Protein AF-A0A523RMP1-F1 (afdb_monomer_lite)

Radius of gyration: 15.88 Å; chains: 1; bounding box: 42×32×40 Å

Structure (mmCIF, N/CA/C/O backbone):
data_AF-A0A523RMP1-F1
#
_entry.id   AF-A0A523RMP1-F1
#
loop_
_atom_site.group_PDB
_atom_site.id
_atom_site.type_symbol
_atom_site.label_atom_id
_atom_site.label_alt_id
_atom_site.label_comp_id
_atom_site.label_asym_id
_atom_site.label_entity_id
_atom_site.label_seq_id
_atom_site.pdbx_PDB_ins_code
_atom_site.Cartn_x
_atom_site.Cartn_y
_atom_site.Cartn_z
_atom_site.occupancy
_atom_site.B_iso_or_equiv
_atom_site.auth_seq_id
_atom_site.auth_comp_id
_atom_site.auth_asym_id
_atom_site.auth_atom_id
_atom_site.pdbx_PDB_model_num
ATOM 1 N N . MET A 1 1 ? -7.867 10.474 15.876 1.00 48.47 1 MET A N 1
ATOM 2 C CA . MET A 1 1 ? -7.508 9.223 16.577 1.00 48.47 1 MET A CA 1
ATOM 3 C C . MET A 1 1 ? -6.041 9.268 16.993 1.00 48.47 1 MET A C 1
ATOM 5 O O 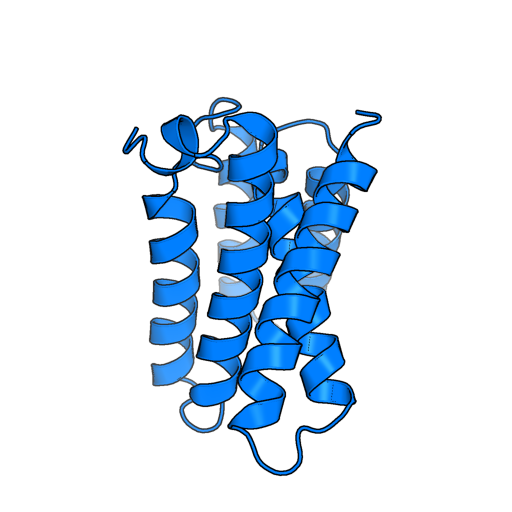. MET A 1 1 ? -5.193 9.376 16.113 1.00 48.47 1 MET A O 1
ATOM 9 N N . PRO A 1 2 ? -5.718 9.238 18.297 1.00 51.91 2 PRO A N 1
ATOM 10 C CA . PRO A 1 2 ? -4.332 9.198 18.783 1.00 51.91 2 PRO A CA 1
ATOM 11 C C . PRO A 1 2 ? -3.576 7.894 18.432 1.00 51.91 2 PRO A C 1
ATOM 13 O O . PRO A 1 2 ? -2.354 7.864 18.542 1.00 51.91 2 PRO A O 1
ATOM 16 N N . LEU A 1 3 ? -4.272 6.861 17.931 1.00 73.19 3 LEU A N 1
ATOM 17 C CA . LEU A 1 3 ? -3.746 5.510 17.674 1.00 73.19 3 LEU A CA 1
ATOM 18 C C . LEU A 1 3 ? -3.008 5.303 16.337 1.00 73.19 3 LEU A C 1
ATOM 20 O O . LEU A 1 3 ? -2.255 4.342 16.229 1.00 73.19 3 LEU A O 1
ATOM 24 N N . TYR A 1 4 ? -3.114 6.204 15.346 1.00 86.94 4 TYR A N 1
ATOM 25 C CA . TYR A 1 4 ? -2.436 6.011 14.042 1.00 86.94 4 TYR A CA 1
ATOM 26 C C . TYR A 1 4 ? -0.910 5.855 14.173 1.00 86.94 4 TYR A C 1
ATOM 28 O O . TYR A 1 4 ? -0.283 5.176 13.368 1.00 86.94 4 TYR A O 1
ATOM 36 N N . LYS A 1 5 ? -0.305 6.464 15.206 1.00 93.31 5 LYS A N 1
ATOM 37 C CA . LYS A 1 5 ? 1.123 6.296 15.516 1.00 93.31 5 LYS A CA 1
ATOM 38 C C . LYS A 1 5 ? 1.448 4.860 15.934 1.00 93.31 5 LYS A C 1
ATOM 40 O O . LYS A 1 5 ? 2.505 4.360 15.576 1.00 93.31 5 LYS A O 1
ATOM 45 N N . GLY A 1 6 ? 0.538 4.212 16.664 1.00 93.19 6 GLY A N 1
ATOM 46 C CA . GLY A 1 6 ? 0.647 2.802 17.029 1.00 93.19 6 GLY A CA 1
ATOM 47 C C . GLY A 1 6 ? 0.598 1.909 15.793 1.00 93.19 6 GLY A C 1
ATOM 48 O O . GLY A 1 6 ? 1.492 1.093 15.612 1.00 93.19 6 GLY A O 1
ATOM 49 N N . HIS A 1 7 ? -0.365 2.125 14.894 1.00 94.75 7 HIS A N 1
ATOM 50 C CA . HIS A 1 7 ? -0.443 1.363 13.641 1.00 94.75 7 HIS A CA 1
ATOM 51 C C . HIS A 1 7 ? 0.758 1.613 12.718 1.00 94.75 7 HIS A C 1
ATOM 53 O O . HIS A 1 7 ? 1.260 0.683 12.092 1.00 94.75 7 HIS A O 1
ATOM 59 N N . LEU A 1 8 ? 1.285 2.841 12.667 1.00 96.44 8 LEU A N 1
ATOM 60 C CA . LEU A 1 8 ? 2.542 3.126 11.966 1.00 96.44 8 LEU A CA 1
ATOM 61 C C . LEU A 1 8 ? 3.723 2.377 12.586 1.00 96.44 8 LEU A C 1
ATOM 63 O O . LEU A 1 8 ? 4.530 1.823 11.849 1.00 96.44 8 LEU A O 1
ATOM 67 N N . LEU A 1 9 ? 3.814 2.319 13.917 1.00 96.88 9 LEU A N 1
ATOM 68 C CA . LEU A 1 9 ? 4.848 1.542 14.598 1.00 96.88 9 LEU A CA 1
ATOM 69 C C . LEU A 1 9 ? 4.705 0.041 14.301 1.00 96.88 9 LEU A C 1
ATOM 71 O O . LEU A 1 9 ? 5.702 -0.608 14.002 1.00 96.88 9 LEU A O 1
ATOM 75 N N . GLY A 1 10 ? 3.484 -0.500 14.318 1.00 96.00 10 GLY A N 1
ATOM 76 C CA . GLY A 1 10 ? 3.207 -1.890 13.938 1.00 96.00 10 GLY A CA 1
ATOM 77 C C . GLY A 1 10 ? 3.600 -2.195 12.489 1.00 96.00 10 GLY A C 1
ATOM 78 O O . GLY A 1 10 ? 4.287 -3.186 12.228 1.00 96.00 10 GLY A O 1
ATOM 79 N N . GLY A 1 11 ? 3.257 -1.302 11.558 1.00 97.12 11 GLY A N 1
ATOM 80 C CA . GLY A 1 11 ? 3.666 -1.385 10.154 1.00 97.12 11 GLY A CA 1
ATOM 81 C C . GLY A 1 11 ? 5.182 -1.313 9.979 1.00 97.12 11 GLY A C 1
ATOM 82 O O . GLY A 1 11 ? 5.760 -2.110 9.248 1.00 97.12 11 GLY A O 1
ATOM 83 N N . PHE A 1 12 ? 5.846 -0.416 10.709 1.00 98.06 12 PHE A N 1
ATOM 84 C CA . PHE A 1 12 ? 7.300 -0.288 10.694 1.00 98.06 12 PHE A CA 1
ATOM 85 C C . PHE A 1 12 ? 7.986 -1.560 11.205 1.00 98.06 12 PHE A C 1
ATOM 87 O O . PHE A 1 12 ? 8.847 -2.107 10.524 1.00 98.06 12 PHE A O 1
ATOM 94 N N . VAL A 1 13 ? 7.586 -2.063 12.377 1.00 98.12 13 VAL A N 1
ATOM 95 C CA . VAL A 1 13 ? 8.177 -3.268 12.981 1.00 98.12 13 VAL A CA 1
ATOM 96 C C . VAL A 1 13 ? 7.960 -4.488 12.088 1.00 98.12 13 VAL A C 1
ATOM 98 O O . VAL A 1 13 ? 8.899 -5.248 11.850 1.00 98.12 13 VAL A O 1
ATOM 101 N N . SER A 1 14 ? 6.749 -4.671 11.563 1.00 97.44 14 SER A N 1
ATOM 102 C CA . SER A 1 14 ? 6.426 -5.801 10.687 1.00 97.44 14 SER A CA 1
ATOM 103 C C . SER A 1 14 ? 7.140 -5.716 9.330 1.00 97.44 14 SER A C 1
ATOM 105 O O . SER A 1 14 ? 7.716 -6.709 8.886 1.00 97.44 14 SER A O 1
ATOM 107 N N . GLY A 1 15 ? 7.211 -4.526 8.724 1.00 97.38 15 GLY A N 1
ATOM 108 C CA . GLY A 1 15 ? 7.969 -4.271 7.498 1.00 97.38 15 GLY A CA 1
ATOM 109 C C . GLY A 1 15 ? 9.471 -4.501 7.670 1.00 97.38 15 GLY A C 1
ATOM 110 O O . GLY A 1 15 ? 10.069 -5.231 6.885 1.00 97.38 15 GLY A O 1
ATOM 111 N N . VAL A 1 16 ? 10.089 -3.962 8.726 1.00 97.25 16 VAL A N 1
ATOM 112 C CA . VAL A 1 16 ? 11.515 -4.193 9.031 1.00 97.25 16 VAL A CA 1
ATOM 113 C C . VAL A 1 16 ? 11.794 -5.672 9.299 1.00 97.25 16 VAL A C 1
ATOM 115 O O . VAL A 1 16 ? 12.815 -6.188 8.854 1.00 97.25 16 VAL A O 1
ATOM 118 N N . SER A 1 17 ? 10.883 -6.375 9.976 1.00 96.75 17 SER A N 1
ATOM 119 C CA . SER A 1 17 ? 11.016 -7.817 10.213 1.00 96.75 17 SER A CA 1
ATOM 120 C C . SER A 1 17 ? 11.013 -8.603 8.898 1.00 96.75 17 SER A C 1
ATOM 122 O O . SER A 1 17 ? 11.890 -9.440 8.688 1.00 96.75 17 SER A O 1
ATOM 124 N N . LEU A 1 18 ? 10.085 -8.303 7.980 1.00 96.31 18 LEU A N 1
ATOM 125 C CA . LEU A 1 18 ? 10.057 -8.925 6.653 1.00 96.31 18 LEU A CA 1
ATOM 126 C C . LEU A 1 18 ? 11.308 -8.575 5.834 1.00 96.31 18 LEU A C 1
ATOM 128 O O . LEU A 1 18 ? 11.915 -9.457 5.230 1.00 96.31 18 LEU A O 1
ATOM 132 N N . LEU A 1 19 ? 11.733 -7.311 5.859 1.00 95.12 19 LEU A N 1
ATOM 133 C CA . LEU A 1 19 ? 12.949 -6.851 5.190 1.00 95.12 19 LEU A CA 1
ATOM 134 C C . LEU A 1 19 ? 14.191 -7.582 5.709 1.00 95.12 19 LEU A C 1
ATOM 136 O O . LEU A 1 19 ? 15.029 -8.012 4.920 1.00 95.12 19 LEU A O 1
ATOM 140 N N . PHE A 1 20 ? 14.298 -7.766 7.026 1.00 93.62 20 PHE A N 1
ATOM 141 C CA . PHE A 1 20 ? 15.392 -8.507 7.644 1.00 93.62 20 PHE A CA 1
ATOM 142 C C . PHE A 1 20 ? 15.406 -9.967 7.182 1.00 93.62 20 PHE A C 1
ATOM 144 O O . PHE A 1 20 ? 16.469 -10.471 6.819 1.00 93.62 20 PHE A O 1
ATOM 151 N N . LEU A 1 21 ? 14.247 -10.631 7.124 1.00 92.75 21 LEU A N 1
ATOM 152 C CA . LEU A 1 21 ? 14.141 -11.999 6.609 1.00 92.75 21 LEU A CA 1
ATOM 153 C C . LEU A 1 21 ? 14.576 -12.083 5.141 1.00 92.75 21 LEU A C 1
ATOM 155 O O . LEU A 1 21 ? 15.388 -12.938 4.792 1.00 92.75 21 LEU A O 1
ATOM 159 N N . LEU A 1 22 ? 14.112 -11.156 4.299 1.00 91.19 22 LEU A N 1
ATOM 160 C CA . LEU A 1 22 ? 14.484 -11.110 2.884 1.00 91.19 22 LEU A CA 1
ATOM 161 C C . LEU A 1 22 ? 15.962 -10.770 2.677 1.00 91.19 22 LEU A C 1
ATOM 163 O O . LEU A 1 22 ? 16.575 -11.304 1.757 1.00 91.19 22 LEU A O 1
ATOM 167 N N . SER A 1 23 ? 16.570 -9.962 3.549 1.00 87.31 23 SER A N 1
ATOM 168 C CA . SER A 1 23 ? 18.003 -9.629 3.48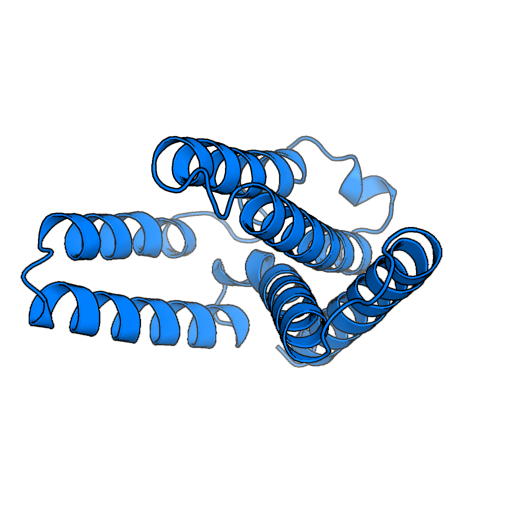0 1.00 87.31 23 SER A CA 1
ATOM 169 C C . SER A 1 23 ? 18.913 -10.853 3.636 1.00 87.31 23 SER A C 1
ATOM 171 O O . SER A 1 23 ? 20.057 -10.837 3.190 1.00 87.31 23 SER A O 1
ATOM 173 N N . LYS A 1 24 ? 18.407 -11.938 4.243 1.00 85.94 24 LYS A N 1
ATOM 174 C CA . LYS A 1 24 ? 19.120 -13.219 4.356 1.00 85.94 24 LYS A CA 1
ATOM 175 C C . LYS A 1 24 ? 19.077 -14.044 3.072 1.00 85.94 24 LYS A C 1
ATOM 177 O O . LYS A 1 24 ? 19.901 -14.937 2.914 1.00 85.94 24 LYS A O 1
ATOM 182 N N . THR A 1 25 ? 18.132 -13.762 2.180 1.00 82.25 25 THR A N 1
ATOM 183 C CA . THR A 1 25 ? 17.876 -14.553 0.967 1.00 82.25 25 THR A CA 1
ATOM 184 C C . THR A 1 25 ? 18.149 -13.788 -0.328 1.00 82.25 25 THR A C 1
ATOM 186 O O . THR A 1 25 ? 18.480 -14.399 -1.338 1.00 82.25 25 THR A O 1
ATOM 189 N N . VAL A 1 26 ? 18.017 -12.459 -0.318 1.00 78.25 26 VAL A N 1
ATOM 190 C CA . VAL A 1 26 ? 18.194 -11.590 -1.486 1.00 78.25 26 VAL A CA 1
ATOM 191 C C . VAL A 1 26 ? 19.590 -10.985 -1.444 1.00 78.25 26 VAL A C 1
ATOM 193 O O . VAL A 1 26 ? 19.907 -10.169 -0.579 1.00 78.25 26 VAL A O 1
ATOM 196 N N . TYR A 1 27 ? 20.431 -11.382 -2.395 1.00 69.38 27 TYR A N 1
ATOM 197 C CA . TYR A 1 27 ? 21.773 -10.835 -2.532 1.00 69.38 27 TYR A CA 1
ATOM 198 C C . TYR A 1 27 ? 21.708 -9.389 -3.054 1.00 69.38 27 TYR A C 1
ATOM 200 O O . TYR A 1 27 ? 21.119 -9.139 -4.101 1.00 69.38 27 TYR A O 1
ATOM 208 N N . SER A 1 28 ? 22.343 -8.453 -2.340 1.00 80.75 28 SER A N 1
ATOM 209 C CA . SER A 1 28 ? 22.499 -7.040 -2.728 1.00 80.75 28 SER A CA 1
ATOM 210 C C . SER A 1 28 ? 21.184 -6.263 -2.937 1.00 80.75 28 SER A C 1
ATOM 212 O O . SER A 1 28 ? 20.884 -5.796 -4.035 1.00 80.75 28 SER A O 1
ATOM 214 N N . LEU A 1 29 ? 20.387 -6.103 -1.872 1.00 84.50 29 LEU A N 1
ATOM 215 C CA . LEU A 1 29 ? 19.159 -5.298 -1.903 1.00 84.50 29 LEU A CA 1
ATOM 216 C C . LEU A 1 29 ? 19.485 -3.788 -1.917 1.00 84.50 29 LEU A C 1
ATOM 218 O O . LEU A 1 29 ? 20.051 -3.288 -0.939 1.00 84.50 29 LEU A O 1
ATOM 222 N N . PRO A 1 30 ? 19.109 -3.030 -2.967 1.00 91.25 30 PRO A N 1
ATOM 223 C CA . PRO A 1 30 ? 19.341 -1.591 -3.006 1.00 91.25 30 PRO A CA 1
ATOM 224 C C . PRO A 1 30 ? 18.570 -0.859 -1.902 1.00 91.25 30 PRO A C 1
ATOM 226 O O . PRO A 1 30 ? 17.404 -1.157 -1.639 1.00 91.25 30 PRO A O 1
ATOM 229 N N . ALA A 1 31 ? 19.185 0.165 -1.303 1.00 91.94 31 ALA A N 1
ATOM 230 C CA . ALA A 1 31 ? 18.557 0.953 -0.238 1.00 91.94 31 ALA A CA 1
ATOM 231 C C . ALA A 1 31 ? 17.247 1.629 -0.685 1.00 91.94 31 ALA A C 1
ATOM 233 O O . ALA A 1 31 ? 16.308 1.734 0.100 1.00 91.94 31 ALA A O 1
ATOM 234 N N . ILE A 1 32 ? 17.167 2.046 -1.954 1.00 94.25 32 ILE A N 1
ATOM 235 C CA . ILE A 1 32 ? 15.957 2.642 -2.535 1.00 94.25 32 ILE A CA 1
ATOM 236 C C . ILE A 1 32 ? 14.786 1.646 -2.546 1.00 94.25 32 ILE A C 1
ATOM 238 O O . ILE A 1 32 ? 13.686 2.001 -2.140 1.00 94.25 32 ILE A O 1
ATOM 242 N N . THR A 1 33 ? 15.040 0.386 -2.910 1.00 93.25 33 THR A N 1
ATOM 243 C CA . THR A 1 33 ? 14.033 -0.686 -2.930 1.00 93.25 33 THR A CA 1
ATOM 244 C C . THR A 1 33 ? 13.599 -1.059 -1.517 1.00 93.25 33 THR A C 1
ATOM 246 O O . THR A 1 33 ? 12.417 -1.231 -1.248 1.00 93.25 33 THR A O 1
ATOM 249 N N . ALA A 1 34 ? 14.543 -1.119 -0.575 1.00 94.38 34 ALA A N 1
ATOM 250 C CA . ALA A 1 34 ? 14.218 -1.344 0.830 1.00 94.38 34 ALA A CA 1
ATOM 251 C C . ALA A 1 34 ? 13.320 -0.231 1.406 1.00 94.38 34 ALA A C 1
ATOM 253 O O . ALA A 1 34 ? 12.395 -0.514 2.170 1.00 94.38 34 ALA A O 1
ATOM 254 N N . LEU A 1 35 ? 13.579 1.027 1.031 1.00 96.19 35 LEU A N 1
ATOM 255 C CA . LEU A 1 35 ? 12.764 2.170 1.437 1.00 96.19 35 LEU A CA 1
ATOM 256 C C . LEU A 1 35 ? 11.361 2.112 0.821 1.00 96.19 35 LEU A C 1
ATOM 258 O O . LEU A 1 35 ? 10.388 2.311 1.540 1.00 96.19 35 LEU A O 1
ATOM 262 N N . GLU A 1 36 ? 11.255 1.821 -0.476 1.00 96.56 36 GLU A N 1
ATOM 263 C CA . GLU A 1 36 ? 9.982 1.623 -1.180 1.00 96.56 36 GLU A CA 1
ATOM 264 C C . GLU A 1 36 ? 9.113 0.569 -0.482 1.00 96.56 36 GLU A C 1
ATOM 266 O O . GLU A 1 36 ? 7.991 0.860 -0.069 1.00 96.56 36 GLU A O 1
ATOM 271 N N . TRP A 1 37 ? 9.669 -0.615 -0.226 1.00 97.31 37 TRP A N 1
ATOM 272 C CA . TRP A 1 37 ? 8.972 -1.694 0.475 1.00 97.31 37 TRP A CA 1
ATOM 273 C C . TRP A 1 37 ? 8.527 -1.300 1.883 1.00 97.31 37 TRP A C 1
ATOM 275 O O . TRP A 1 37 ? 7.406 -1.597 2.303 1.00 97.31 37 TRP A O 1
ATOM 285 N N . LEU A 1 38 ? 9.370 -0.575 2.620 1.00 97.75 38 LEU A N 1
ATOM 286 C CA . LEU A 1 38 ? 8.994 -0.071 3.935 1.00 97.75 38 LEU A CA 1
ATOM 287 C C . LEU A 1 38 ? 7.841 0.942 3.847 1.00 97.75 38 LEU A C 1
ATOM 289 O O . LEU A 1 38 ? 6.926 0.893 4.669 1.00 97.75 38 LEU A O 1
ATOM 293 N N . LEU A 1 39 ? 7.837 1.824 2.843 1.00 97.81 39 LEU A N 1
ATOM 294 C CA . LEU A 1 39 ? 6.728 2.749 2.598 1.00 97.81 39 LEU A CA 1
ATOM 295 C C . LEU A 1 39 ? 5.433 1.998 2.261 1.00 97.81 39 LEU A C 1
ATOM 297 O O . LEU A 1 39 ? 4.376 2.383 2.764 1.00 97.81 39 LEU A O 1
ATOM 301 N N . CYS A 1 40 ? 5.502 0.900 1.502 1.00 98.19 40 CYS A N 1
ATOM 302 C CA . CYS A 1 40 ? 4.354 0.025 1.252 1.00 98.19 40 CYS A CA 1
ATOM 303 C C . CYS A 1 40 ? 3.800 -0.579 2.550 1.00 98.19 40 CYS A C 1
ATOM 305 O O . CYS A 1 40 ? 2.588 -0.551 2.756 1.00 98.19 40 CYS A O 1
ATOM 307 N N . ALA A 1 41 ? 4.655 -1.047 3.466 1.00 98.44 41 ALA A N 1
ATOM 308 C CA . ALA A 1 41 ? 4.209 -1.555 4.768 1.00 98.44 41 ALA A CA 1
ATOM 309 C C . ALA A 1 41 ? 3.543 -0.475 5.637 1.00 98.44 41 ALA A C 1
ATOM 311 O O . ALA A 1 41 ? 2.514 -0.727 6.266 1.00 98.44 41 ALA A O 1
ATOM 312 N N . LEU A 1 42 ? 4.075 0.750 5.641 1.00 97.94 42 LEU A N 1
ATOM 313 C CA . LEU A 1 42 ? 3.459 1.874 6.354 1.00 97.94 42 LEU A CA 1
ATOM 314 C C . LEU A 1 42 ? 2.124 2.298 5.728 1.00 97.94 42 LEU A C 1
ATOM 316 O O . LEU A 1 42 ? 1.177 2.618 6.446 1.00 97.94 42 LEU A O 1
ATOM 320 N N . ALA A 1 43 ? 2.025 2.285 4.397 1.00 97.56 43 ALA A N 1
ATOM 321 C CA . ALA A 1 43 ? 0.769 2.532 3.697 1.00 97.56 43 ALA A CA 1
ATOM 322 C C . ALA A 1 43 ? -0.266 1.453 4.045 1.00 97.56 43 ALA A C 1
ATOM 324 O O . ALA A 1 43 ? -1.401 1.780 4.390 1.00 97.56 43 ALA A O 1
ATOM 325 N N . GLY A 1 44 ? 0.150 0.185 4.041 1.00 97.62 44 GLY A N 1
ATOM 326 C CA . GLY A 1 44 ? -0.676 -0.952 4.431 1.00 97.62 44 GLY A CA 1
ATOM 327 C C . GLY A 1 44 ? -1.192 -0.846 5.861 1.00 97.62 44 GLY A C 1
ATOM 328 O O . GLY A 1 44 ? -2.373 -1.073 6.099 1.00 97.62 44 GLY A O 1
ATOM 329 N N . SER A 1 45 ? -0.361 -0.425 6.819 1.00 97.12 45 SER A N 1
ATOM 330 C CA . SER A 1 45 ? -0.795 -0.311 8.219 1.00 97.12 45 SER A CA 1
ATOM 331 C C . SER A 1 45 ? -1.767 0.840 8.489 1.00 97.12 45 SER A C 1
ATOM 333 O O . SER A 1 45 ? -2.469 0.830 9.501 1.00 97.12 45 SER A O 1
ATOM 335 N N . LEU A 1 46 ? -1.851 1.819 7.585 1.00 96.19 46 LEU A N 1
ATOM 336 C CA . LEU A 1 46 ? -2.850 2.890 7.625 1.00 96.19 46 LEU A CA 1
ATOM 337 C C . LEU A 1 46 ? -4.093 2.601 6.777 1.00 96.19 46 LEU A C 1
ATOM 339 O O . LEU A 1 46 ? -5.105 3.283 6.941 1.00 96.19 46 LEU A O 1
ATOM 343 N N . PHE A 1 47 ? -4.019 1.636 5.862 1.00 96.06 47 PHE A N 1
ATOM 344 C CA . PHE A 1 47 ? -5.061 1.384 4.873 1.00 96.06 47 PHE A CA 1
ATOM 345 C C . PHE A 1 47 ? -6.409 0.938 5.465 1.00 96.06 47 PHE A C 1
ATOM 347 O O . PHE A 1 47 ? -7.429 1.441 4.989 1.00 96.06 47 PHE A O 1
ATOM 354 N N . PRO A 1 48 ? -6.468 0.080 6.508 1.00 95.19 48 PRO A N 1
ATOM 355 C CA . PRO A 1 48 ? -7.743 -0.305 7.112 1.00 95.19 48 PRO A CA 1
ATOM 356 C C . PRO A 1 48 ? -8.589 0.886 7.583 1.00 95.19 48 PRO A C 1
ATOM 358 O O . PRO A 1 48 ? -9.806 0.880 7.435 1.00 95.19 48 PRO A O 1
ATOM 361 N N . ASP A 1 49 ? -7.928 1.946 8.054 1.00 94.81 49 ASP A N 1
ATOM 362 C CA . ASP A 1 49 ? -8.545 3.158 8.601 1.00 94.81 49 ASP A CA 1
ATOM 363 C C . ASP A 1 49 ? -8.976 4.187 7.542 1.00 94.81 49 ASP A C 1
ATOM 365 O O . ASP A 1 49 ? -9.433 5.283 7.892 1.00 94.81 49 ASP A O 1
ATOM 369 N N . VAL A 1 50 ? -8.829 3.897 6.246 1.00 95.00 50 VAL A N 1
ATOM 370 C CA . VAL A 1 50 ? -9.286 4.800 5.171 1.00 95.00 50 VAL A CA 1
ATOM 371 C C . VAL A 1 50 ? -10.821 4.923 5.165 1.00 95.00 50 VAL A C 1
ATOM 373 O O . VAL A 1 50 ? -11.361 5.929 4.694 1.00 95.00 50 VAL A O 1
ATOM 376 N N . ASP A 1 51 ? -11.520 3.956 5.769 1.00 93.38 51 ASP A N 1
ATOM 377 C CA . ASP A 1 51 ? -12.974 3.936 5.964 1.00 93.38 51 ASP A CA 1
ATOM 378 C C . ASP A 1 51 ? -13.488 4.845 7.108 1.00 93.38 51 ASP A C 1
ATOM 380 O O . ASP A 1 51 ? -14.696 4.962 7.323 1.00 93.38 51 ASP A O 1
ATOM 384 N N . THR A 1 52 ? -12.605 5.548 7.832 1.00 92.50 52 THR A N 1
ATOM 385 C CA . THR A 1 52 ? -12.982 6.510 8.888 1.00 92.50 52 THR A CA 1
ATOM 386 C C . THR A 1 52 ? -12.350 7.878 8.704 1.00 92.50 52 THR A C 1
ATOM 388 O O . THR A 1 52 ? -11.392 8.044 7.959 1.00 92.50 52 THR A O 1
ATOM 391 N N . LYS A 1 53 ? -12.837 8.880 9.453 1.00 91.81 53 LYS A N 1
ATOM 392 C CA . LYS A 1 53 ? -12.215 10.213 9.556 1.00 91.81 53 LYS A CA 1
ATOM 393 C C . LYS A 1 53 ? -10.861 10.146 10.287 1.00 91.81 53 LYS A C 1
ATOM 395 O O . LYS A 1 53 ? -10.725 10.587 11.432 1.00 91.81 53 LYS A O 1
ATOM 400 N N . SER A 1 54 ? -9.856 9.586 9.622 1.00 91.50 54 SER A N 1
ATOM 401 C CA . SER A 1 54 ? -8.522 9.300 10.147 1.00 91.50 54 SER A CA 1
ATOM 402 C C . SER A 1 54 ? -7.425 10.052 9.380 1.00 91.50 54 SER A C 1
ATOM 404 O O . SER A 1 54 ? -7.655 10.694 8.351 1.00 91.50 54 SER A O 1
ATOM 406 N N . LYS A 1 55 ? -6.182 9.973 9.878 1.00 91.12 55 LYS A N 1
ATOM 407 C CA . LYS A 1 55 ? -5.021 10.443 9.106 1.00 91.12 55 LYS A CA 1
ATOM 408 C C . LYS A 1 55 ? -4.750 9.559 7.887 1.00 91.12 55 LYS A C 1
ATOM 410 O O . LYS A 1 55 ? -4.349 10.103 6.864 1.00 91.12 55 LYS A O 1
ATOM 415 N N . GLY A 1 56 ? -4.996 8.249 7.986 1.00 91.31 56 GLY A N 1
ATOM 416 C CA . GLY A 1 56 ? -4.885 7.320 6.858 1.00 91.31 56 GLY A CA 1
ATOM 417 C C . GLY A 1 56 ? -5.798 7.745 5.712 1.00 91.31 56 GLY A C 1
ATOM 418 O O . GLY A 1 56 ? -5.331 7.937 4.593 1.00 91.31 56 GLY A O 1
ATOM 419 N N . GLN A 1 57 ? -7.057 8.061 6.030 1.00 94.94 57 GLN A N 1
ATOM 420 C CA . GLN A 1 57 ? -8.013 8.608 5.071 1.00 94.94 57 GLN A CA 1
ATOM 421 C C . GLN A 1 57 ? -7.515 9.911 4.428 1.00 94.94 57 GLN A C 1
ATOM 423 O O . GLN A 1 57 ? -7.552 10.053 3.207 1.00 94.94 57 GLN A O 1
ATOM 428 N N . LYS A 1 58 ? -6.994 10.856 5.224 1.00 95.06 58 LYS A N 1
ATOM 429 C CA . LYS A 1 58 ? -6.442 12.114 4.693 1.00 95.06 58 LYS A CA 1
ATOM 430 C C . LYS A 1 58 ? -5.297 11.874 3.702 1.00 95.06 58 LYS A C 1
ATOM 432 O O . LYS A 1 58 ? -5.284 12.497 2.643 1.00 95.06 58 LYS A O 1
ATOM 437 N N . TYR A 1 59 ? -4.340 11.008 4.040 1.00 94.44 59 TYR A N 1
ATOM 438 C CA . TYR A 1 59 ? -3.212 10.704 3.155 1.00 94.44 59 TYR A CA 1
ATOM 439 C C . TYR A 1 59 ? -3.662 9.981 1.884 1.00 94.44 59 TYR A C 1
ATOM 441 O O . TYR A 1 59 ? -3.206 10.337 0.801 1.00 94.44 59 TYR A O 1
ATOM 449 N N . PHE A 1 60 ? -4.604 9.043 2.004 1.00 95.56 60 PHE A N 1
ATOM 450 C CA . PHE A 1 60 ? -5.199 8.349 0.867 1.00 95.56 60 PHE A CA 1
ATOM 451 C C . PHE A 1 60 ? -5.841 9.327 -0.125 1.00 95.56 60 PHE A C 1
ATOM 453 O O . PHE A 1 60 ? -5.459 9.339 -1.292 1.00 95.56 60 PHE A O 1
ATOM 460 N N . TYR A 1 61 ? -6.743 10.210 0.321 1.00 96.56 61 TYR A N 1
ATOM 461 C CA . TYR A 1 61 ? -7.394 11.161 -0.594 1.00 96.56 61 TYR A CA 1
ATOM 462 C C . TYR A 1 61 ? -6.443 12.210 -1.160 1.00 96.56 61 TYR A C 1
ATOM 464 O O . TYR A 1 61 ? -6.626 12.639 -2.297 1.00 96.56 61 TYR A O 1
ATOM 472 N N . TRP A 1 62 ? -5.416 12.611 -0.406 1.00 97.06 62 TRP A N 1
ATOM 473 C CA . TRP A 1 62 ? -4.382 13.489 -0.945 1.00 97.06 62 TRP A CA 1
ATOM 474 C C . TRP A 1 62 ? -3.614 12.807 -2.085 1.00 97.06 62 TRP A C 1
ATOM 476 O O . TRP A 1 62 ? -3.470 13.395 -3.155 1.00 97.06 62 TRP A O 1
ATOM 486 N N . LEU A 1 63 ? -3.197 11.549 -1.896 1.00 95.62 63 LEU A N 1
ATOM 487 C CA . LEU A 1 63 ? -2.519 10.765 -2.929 1.00 95.62 63 LEU A CA 1
ATOM 488 C C . LEU A 1 63 ? -3.414 10.559 -4.158 1.00 95.62 63 LEU A C 1
ATOM 490 O O . LEU A 1 63 ? -2.975 10.816 -5.276 1.00 95.62 63 LEU A O 1
ATOM 494 N N . ILE A 1 64 ? -4.675 10.161 -3.959 1.00 96.69 64 ILE A N 1
ATOM 495 C CA . ILE A 1 64 ? -5.651 10.019 -5.050 1.00 96.69 64 ILE A CA 1
ATOM 496 C C . ILE A 1 64 ? -5.823 11.341 -5.803 1.00 96.69 64 ILE A C 1
ATOM 498 O O . ILE A 1 64 ? -5.805 11.340 -7.031 1.00 96.69 64 ILE A O 1
ATOM 502 N N . GLY A 1 65 ? -5.935 12.470 -5.097 1.00 97.44 65 GLY A N 1
ATOM 503 C CA . GLY A 1 65 ? -6.052 13.791 -5.713 1.00 97.44 65 GLY A CA 1
ATOM 504 C C . GLY A 1 65 ? -4.850 14.135 -6.596 1.00 97.44 65 GLY A C 1
ATOM 505 O O . GLY A 1 65 ? -5.028 14.565 -7.734 1.00 97.44 65 GLY A O 1
ATOM 506 N N . VAL A 1 66 ? -3.629 13.882 -6.116 1.00 97.56 66 VAL A N 1
ATOM 507 C CA . VAL A 1 66 ? -2.400 14.088 -6.901 1.00 97.56 66 VAL A CA 1
ATOM 508 C C . VAL A 1 66 ? -2.367 13.173 -8.129 1.00 97.56 66 VAL A C 1
ATOM 510 O O . VAL A 1 66 ? -2.141 13.653 -9.240 1.00 97.56 66 VAL A O 1
ATOM 513 N N . LEU A 1 67 ? -2.638 11.874 -7.965 1.00 96.94 67 LEU A N 1
ATOM 514 C CA . LEU A 1 67 ? -2.641 10.908 -9.070 1.00 96.94 67 LEU A CA 1
ATOM 515 C C . LEU A 1 67 ? -3.721 11.219 -10.114 1.00 96.94 67 LEU A C 1
ATOM 517 O O . LEU A 1 67 ? -3.491 11.054 -11.314 1.00 96.94 67 LEU A O 1
ATOM 521 N N . MET A 1 68 ? -4.878 11.712 -9.674 1.00 97.44 68 MET A N 1
ATOM 522 C CA . MET A 1 68 ? -5.954 12.163 -10.550 1.00 97.44 68 MET A CA 1
ATOM 523 C C . MET A 1 68 ? -5.505 13.369 -11.382 1.00 97.44 68 MET A C 1
ATOM 525 O O . MET A 1 68 ? -5.631 13.337 -12.604 1.00 97.44 68 MET A O 1
ATOM 529 N N . LEU A 1 69 ? -4.926 14.400 -10.755 1.00 97.25 69 LEU A N 1
ATOM 530 C CA . LEU A 1 69 ? -4.421 15.581 -11.467 1.00 97.25 69 LEU A CA 1
ATOM 531 C C . LEU A 1 69 ? -3.318 15.221 -12.469 1.00 97.25 69 LEU A C 1
ATOM 533 O O . LEU A 1 69 ? -3.341 15.700 -13.601 1.00 97.25 69 LEU A O 1
ATOM 537 N N . LEU A 1 70 ? -2.392 14.336 -12.088 1.00 97.81 70 LEU A N 1
ATOM 538 C CA . LEU A 1 70 ? -1.354 13.833 -12.990 1.00 97.81 70 LEU A CA 1
ATOM 539 C C . LEU A 1 70 ? -1.951 13.064 -14.175 1.00 97.81 70 LEU A C 1
ATOM 541 O O . LEU A 1 70 ? -1.529 13.271 -15.312 1.00 97.81 70 LEU A O 1
ATOM 545 N N . SER A 1 71 ? -2.955 12.217 -13.928 1.00 97.12 71 SER A N 1
ATOM 546 C CA . SER A 1 71 ? -3.646 11.465 -14.983 1.00 97.12 71 SER A CA 1
ATOM 547 C C . SER A 1 71 ? -4.341 12.401 -15.972 1.00 97.12 71 SER A C 1
ATOM 549 O O . SER A 1 71 ? -4.197 12.224 -17.179 1.00 97.12 71 SER A O 1
ATOM 551 N N . LEU A 1 72 ? -5.033 13.432 -15.477 1.00 96.94 72 LEU A N 1
ATOM 552 C CA . LEU A 1 72 ? -5.681 14.443 -16.316 1.00 96.94 72 LEU A CA 1
ATOM 553 C C . LEU A 1 72 ? -4.662 15.248 -17.128 1.00 96.94 72 LEU A C 1
ATOM 555 O O . LEU A 1 72 ? -4.835 15.409 -18.332 1.00 96.94 72 LEU A O 1
ATOM 559 N N . TYR A 1 73 ? -3.571 15.688 -16.497 1.00 97.75 73 TYR A N 1
ATOM 560 C CA . TYR A 1 73 ? -2.496 16.419 -17.170 1.00 97.75 73 TYR A CA 1
ATOM 561 C C . TYR A 1 73 ? -1.857 15.612 -18.311 1.00 97.75 73 TYR A C 1
ATOM 563 O O . TYR A 1 73 ? -1.498 16.169 -19.345 1.00 97.75 73 TYR A O 1
ATOM 571 N N . LYS A 1 74 ? -1.745 14.287 -18.154 1.00 97.31 74 LYS A N 1
ATOM 572 C CA . LYS A 1 74 ? -1.226 13.370 -19.182 1.00 97.31 74 LYS A CA 1
ATOM 573 C C . LYS A 1 74 ? -2.282 12.905 -20.199 1.00 97.31 74 LYS A C 1
ATOM 575 O O . LYS A 1 74 ? -1.955 12.120 -21.083 1.00 97.31 74 LYS A O 1
ATOM 580 N N . GLY A 1 75 ? -3.533 13.359 -20.088 1.00 97.06 75 GLY A N 1
ATOM 581 C CA . GLY A 1 75 ? -4.632 12.953 -20.973 1.00 97.06 75 GLY A CA 1
ATOM 582 C C . GLY A 1 75 ? -5.189 11.547 -20.704 1.00 97.06 75 GLY A C 1
ATOM 583 O O . GLY A 1 75 ? -5.984 11.034 -21.489 1.00 97.06 75 GLY A O 1
ATOM 584 N N . HIS A 1 76 ? -4.818 10.906 -19.592 1.00 96.44 76 HIS A N 1
ATOM 585 C CA . HIS A 1 76 ? -5.290 9.575 -19.199 1.00 96.44 76 HIS A CA 1
ATOM 586 C C . HIS A 1 76 ? -6.647 9.646 -18.480 1.00 96.44 76 HIS A C 1
ATOM 588 O O . HIS A 1 76 ? -6.757 9.359 -17.284 1.00 96.44 76 HIS A O 1
ATOM 594 N N . LEU A 1 77 ? -7.700 10.020 -19.215 1.00 95.81 77 LEU A N 1
ATOM 595 C CA . LEU A 1 77 ? -9.048 10.216 -18.661 1.00 95.81 77 LEU A CA 1
ATOM 596 C C . LEU A 1 77 ? -9.595 8.964 -17.959 1.00 95.81 77 LEU A C 1
ATOM 598 O O . LEU A 1 77 ? -10.115 9.067 -16.851 1.00 95.81 77 LEU A O 1
ATOM 602 N N . TYR A 1 78 ? -9.422 7.777 -18.548 1.00 95.62 78 TYR A N 1
ATOM 603 C CA . TYR A 1 78 ? -9.887 6.526 -17.940 1.00 95.62 78 TYR A CA 1
ATOM 604 C C . TYR A 1 78 ? -9.205 6.240 -16.596 1.00 95.62 78 TYR A C 1
ATOM 606 O O . TYR A 1 78 ? -9.879 5.865 -15.640 1.00 95.62 78 TYR A O 1
ATOM 614 N N . CYS A 1 79 ? -7.896 6.492 -16.478 1.00 93.62 79 CYS A N 1
ATOM 615 C CA . CYS A 1 79 ? -7.173 6.333 -15.213 1.00 93.62 79 CYS A CA 1
ATOM 616 C C . CYS A 1 79 ? -7.724 7.269 -14.131 1.00 93.62 79 CYS A C 1
ATOM 618 O O . CYS A 1 79 ? -7.953 6.832 -13.005 1.00 93.62 79 CYS A O 1
ATOM 620 N N . ALA A 1 80 ? -7.999 8.532 -14.476 1.00 96.19 80 ALA A N 1
ATOM 621 C CA . ALA A 1 80 ? -8.605 9.486 -13.549 1.00 96.19 80 ALA A CA 1
ATOM 622 C C . ALA A 1 80 ? -10.001 9.030 -13.086 1.00 96.19 80 ALA A C 1
ATOM 624 O O . ALA A 1 80 ? -10.296 9.078 -11.892 1.00 96.19 80 ALA A O 1
ATOM 625 N N . VAL A 1 81 ? -10.835 8.527 -14.005 1.00 96.31 81 VAL A N 1
ATOM 626 C CA . VAL A 1 81 ? -12.172 7.998 -13.684 1.00 96.31 81 VAL A CA 1
ATOM 627 C C . VAL A 1 81 ? -12.083 6.800 -12.740 1.00 96.31 81 VAL A C 1
ATOM 629 O O . VAL A 1 81 ? -12.786 6.771 -11.731 1.00 96.31 81 VAL A O 1
ATOM 632 N N . TYR A 1 82 ? -11.201 5.836 -13.019 1.00 95.00 82 TYR A N 1
ATOM 633 C CA . TYR A 1 82 ? -11.029 4.673 -12.149 1.00 95.00 82 TYR A CA 1
ATOM 634 C C . TYR A 1 82 ? -10.518 5.061 -10.759 1.00 95.00 82 TYR A C 1
ATOM 636 O O . TYR A 1 82 ? -11.041 4.556 -9.767 1.00 95.00 82 TYR A O 1
ATOM 644 N N . LEU A 1 83 ? -9.562 5.993 -10.662 1.00 95.25 83 LEU A N 1
ATOM 645 C CA . LEU A 1 83 ? -9.071 6.499 -9.374 1.00 95.25 83 LEU A CA 1
ATOM 646 C C . LEU A 1 83 ? -10.205 7.092 -8.532 1.00 95.25 83 LEU A C 1
ATOM 648 O O . LEU A 1 83 ? -10.341 6.741 -7.361 1.00 95.25 83 LEU A O 1
ATOM 652 N N . VAL A 1 84 ? -11.049 7.940 -9.128 1.00 94.81 84 VAL A N 1
ATOM 653 C CA . VAL A 1 84 ? -12.206 8.524 -8.433 1.00 94.81 84 VAL A CA 1
ATOM 654 C C . VAL A 1 84 ? -13.198 7.439 -8.027 1.00 94.81 84 VAL A C 1
ATOM 656 O O . VAL A 1 84 ? -13.618 7.409 -6.872 1.00 94.81 84 VAL A O 1
ATOM 659 N N . LEU A 1 85 ? -13.533 6.519 -8.932 1.00 95.62 85 LEU A N 1
ATOM 660 C CA . LEU A 1 85 ? -14.501 5.455 -8.671 1.00 95.62 85 LEU A CA 1
ATOM 661 C C . LEU A 1 85 ? -14.073 4.572 -7.492 1.00 95.62 85 LEU A C 1
ATOM 663 O O . LEU A 1 85 ? -14.862 4.344 -6.575 1.00 95.62 85 LEU A O 1
ATOM 667 N N . PHE A 1 86 ? -12.811 4.137 -7.455 1.00 93.56 86 PHE A N 1
ATOM 668 C CA . PHE A 1 86 ? -12.293 3.353 -6.331 1.00 93.56 86 PHE A CA 1
ATOM 669 C C . PHE A 1 86 ? -12.157 4.177 -5.048 1.00 93.56 86 PHE A C 1
ATOM 671 O O . PHE A 1 86 ? -12.344 3.639 -3.957 1.00 93.56 86 PHE A O 1
ATOM 678 N N . SER A 1 87 ? -11.905 5.484 -5.157 1.00 95.19 87 SER A N 1
ATOM 679 C CA . SER A 1 87 ? -11.829 6.375 -3.997 1.00 95.19 87 SER A CA 1
ATOM 680 C C . SER A 1 87 ? -13.165 6.572 -3.281 1.00 95.19 87 SER A C 1
ATOM 682 O O . SER A 1 87 ? -13.162 6.990 -2.134 1.00 95.19 87 SER A O 1
ATOM 684 N N . ILE A 1 88 ? -14.303 6.252 -3.906 1.00 95.94 88 ILE A N 1
ATOM 685 C CA . ILE A 1 88 ? -15.620 6.345 -3.257 1.00 95.94 88 ILE A CA 1
ATOM 686 C C . ILE A 1 88 ? -15.847 5.168 -2.299 1.00 95.94 88 ILE A C 1
ATOM 688 O O . ILE A 1 88 ? -16.557 5.323 -1.304 1.00 95.94 88 ILE A O 1
ATOM 692 N N . LEU A 1 89 ? -15.227 4.005 -2.549 1.00 94.19 89 LEU A N 1
ATOM 693 C CA . LEU A 1 89 ? -15.450 2.786 -1.760 1.00 94.19 89 LEU A CA 1
ATOM 694 C C . LEU A 1 89 ? -15.262 2.994 -0.247 1.00 94.19 89 LEU A C 1
ATOM 696 O O . LEU A 1 89 ? -16.175 2.630 0.495 1.00 94.19 89 LEU A O 1
ATOM 700 N N . PRO A 1 90 ? -14.174 3.619 0.247 1.00 93.69 90 PRO A N 1
ATOM 701 C CA . PRO A 1 90 ? -14.016 3.865 1.678 1.00 93.69 90 PRO A CA 1
ATOM 702 C C . PRO A 1 90 ? -15.109 4.745 2.301 1.00 93.69 90 PRO A C 1
ATOM 704 O O . PRO A 1 90 ? -15.318 4.666 3.505 1.00 93.69 90 PRO A O 1
ATOM 707 N N . LEU A 1 91 ? -15.807 5.585 1.525 1.00 93.38 91 LEU A N 1
ATOM 708 C CA . LEU A 1 91 ? -16.856 6.475 2.051 1.00 93.38 91 LEU A CA 1
ATOM 709 C C . LEU A 1 91 ? -18.193 5.770 2.269 1.00 93.38 91 LEU A C 1
ATOM 711 O O . LEU A 1 91 ? -19.002 6.241 3.065 1.00 93.38 91 LEU A O 1
ATOM 715 N N . ILE A 1 92 ? -18.448 4.688 1.532 1.00 93.75 92 ILE A N 1
ATOM 716 C CA . ILE A 1 92 ? -19.755 4.015 1.514 1.00 93.75 92 ILE A CA 1
ATOM 717 C C . ILE A 1 92 ? -19.772 2.717 2.324 1.00 93.75 92 ILE A C 1
ATOM 719 O O . ILE A 1 92 ? -20.841 2.200 2.651 1.00 93.75 92 ILE A O 1
ATOM 723 N N . VAL A 1 93 ? -18.601 2.171 2.648 1.00 92.19 93 VAL A N 1
ATOM 724 C CA . VAL A 1 93 ? -18.487 0.974 3.483 1.00 92.19 93 VAL A CA 1
ATOM 725 C C . VAL A 1 93 ? -18.598 1.323 4.964 1.00 92.19 93 VAL A C 1
ATOM 727 O O . VAL A 1 93 ? -18.258 2.415 5.412 1.00 92.19 93 VAL A O 1
ATOM 730 N N . ARG A 1 94 ? -19.077 0.362 5.755 1.00 89.94 94 ARG A N 1
ATOM 731 C CA . ARG A 1 94 ? -19.124 0.500 7.214 1.00 89.94 94 ARG A CA 1
ATOM 732 C C . ARG A 1 94 ? -17.715 0.403 7.792 1.00 89.94 94 ARG A C 1
ATOM 734 O O . ARG A 1 94 ? -16.948 -0.460 7.367 1.00 89.94 94 ARG A O 1
ATOM 741 N N . HIS A 1 95 ? -17.438 1.206 8.820 1.00 86.31 95 HIS A N 1
ATOM 742 C CA . HIS A 1 95 ? -16.213 1.071 9.603 1.00 86.31 95 HIS A CA 1
ATOM 743 C C . HIS A 1 95 ? -16.082 -0.346 10.175 1.00 86.31 95 HIS A C 1
ATOM 745 O O . HIS A 1 95 ? -17.068 -0.913 10.661 1.00 86.31 95 HIS A O 1
ATOM 751 N N . ARG A 1 96 ? -14.866 -0.906 10.117 1.00 84.75 96 ARG A N 1
ATOM 752 C CA . ARG A 1 96 ? -14.566 -2.306 10.483 1.00 84.75 96 ARG A CA 1
ATOM 753 C C . ARG A 1 96 ? -15.318 -3.335 9.633 1.00 84.75 96 ARG A C 1
ATOM 755 O O . ARG A 1 96 ? -15.572 -4.453 10.082 1.00 84.75 96 ARG A O 1
ATOM 762 N N . GLY A 1 97 ? -15.697 -2.937 8.419 1.00 89.94 97 GLY A N 1
ATOM 763 C CA . GLY A 1 97 ? -16.225 -3.802 7.372 1.00 89.94 97 GLY A CA 1
ATOM 764 C C . GLY A 1 97 ? -15.110 -4.258 6.434 1.00 89.94 97 GLY A C 1
ATOM 765 O O . GLY A 1 97 ? -14.104 -4.803 6.876 1.00 89.94 97 GLY A O 1
ATOM 766 N N . LEU A 1 98 ? -15.283 -3.986 5.138 1.00 92.38 98 LEU A N 1
ATOM 767 C CA . LEU A 1 98 ? -14.439 -4.488 4.048 1.00 92.38 98 LEU A CA 1
ATOM 768 C C . LEU A 1 98 ? -12.932 -4.259 4.260 1.00 92.38 98 LEU A C 1
ATOM 770 O O . LEU A 1 98 ? -12.138 -5.179 4.093 1.00 92.38 98 LEU A O 1
ATOM 774 N N . PHE A 1 99 ? -12.536 -3.057 4.688 1.00 93.06 99 PHE A N 1
ATOM 775 C CA . PHE A 1 99 ? -11.128 -2.693 4.902 1.00 93.06 99 PHE A CA 1
ATOM 776 C C . PHE A 1 99 ? -10.496 -3.360 6.134 1.00 93.06 99 PHE A C 1
ATOM 778 O O . PHE A 1 99 ? -9.289 -3.270 6.322 1.00 93.06 99 PHE A O 1
ATOM 785 N N . HIS A 1 100 ? -11.287 -4.061 6.949 1.00 93.06 100 HIS A N 1
ATOM 786 C CA . HIS A 1 100 ? -10.828 -4.869 8.078 1.00 93.06 100 HIS A CA 1
ATOM 787 C C . HIS A 1 100 ? -11.047 -6.377 7.846 1.00 93.06 100 HIS A C 1
ATOM 789 O O . HIS A 1 100 ? -10.859 -7.180 8.761 1.00 93.06 100 HIS A O 1
ATOM 795 N N . CYS A 1 101 ? -11.424 -6.780 6.628 1.00 92.50 101 CYS A N 1
ATOM 796 C CA . CYS A 1 101 ? -11.528 -8.180 6.235 1.00 92.50 101 CYS A CA 1
ATOM 797 C C . CYS A 1 101 ? -1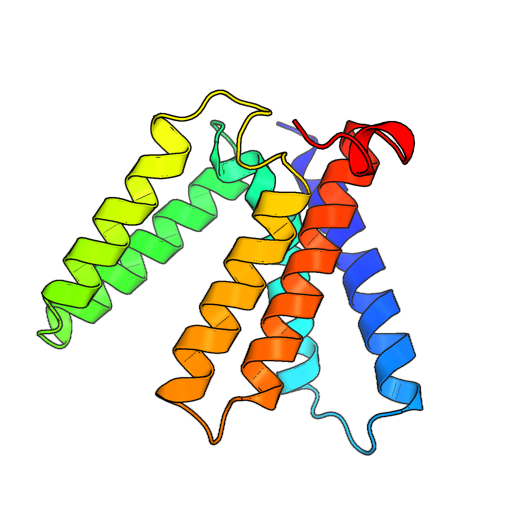0.164 -8.690 5.753 1.00 92.50 101 CYS A C 1
ATOM 799 O O . CYS A 1 101 ? -9.634 -8.225 4.743 1.00 92.50 101 CYS A O 1
ATOM 801 N N . THR A 1 102 ? -9.610 -9.699 6.429 1.00 93.12 102 THR A N 1
ATOM 802 C CA . THR A 1 102 ? -8.287 -10.263 6.103 1.00 93.12 102 THR A CA 1
ATOM 803 C C . THR A 1 102 ? -8.189 -10.736 4.653 1.00 93.12 102 THR A C 1
ATOM 805 O O . THR A 1 102 ? -7.196 -10.466 3.984 1.00 93.12 102 THR A O 1
ATOM 808 N N . TRP A 1 103 ? -9.228 -11.403 4.134 1.00 93.81 103 TRP A N 1
ATOM 809 C CA . TRP A 1 103 ? -9.229 -11.867 2.744 1.00 93.81 103 TRP A CA 1
ATOM 810 C C . TRP A 1 103 ? -9.168 -10.691 1.763 1.00 93.81 103 TRP A C 1
ATOM 812 O O . TRP A 1 103 ? -8.442 -10.766 0.779 1.00 93.81 103 TRP A O 1
ATOM 822 N N . PHE A 1 104 ? -9.870 -9.590 2.045 1.00 94.06 104 PHE A N 1
ATOM 823 C CA . PHE A 1 104 ? -9.892 -8.409 1.185 1.00 94.06 104 PHE A CA 1
ATOM 824 C C . PHE A 1 104 ? -8.509 -7.757 1.132 1.00 94.06 104 PHE A C 1
ATOM 826 O O . PHE A 1 104 ? -7.991 -7.476 0.053 1.00 94.06 104 PHE A O 1
ATOM 833 N N . LEU A 1 105 ? -7.875 -7.613 2.298 1.00 95.31 105 LEU A N 1
ATOM 834 C CA . LEU A 1 105 ? -6.538 -7.039 2.439 1.00 95.31 105 LEU A CA 1
ATOM 835 C C . LEU A 1 105 ? -5.429 -7.887 1.811 1.00 95.31 105 LEU A C 1
ATOM 837 O O . LEU A 1 105 ? -4.361 -7.351 1.550 1.00 95.31 105 LEU A O 1
ATOM 841 N N . ILE A 1 106 ? -5.664 -9.175 1.556 1.00 96.25 106 ILE A N 1
ATOM 842 C CA . ILE A 1 106 ? -4.711 -10.061 0.873 1.00 96.25 106 ILE A CA 1
ATOM 843 C C . ILE A 1 106 ? -5.019 -10.128 -0.625 1.00 96.25 106 ILE A C 1
ATOM 845 O O . ILE A 1 106 ? -4.144 -9.903 -1.460 1.00 96.25 106 ILE A O 1
ATOM 849 N N . VAL A 1 107 ? -6.268 -10.431 -0.979 1.00 97.00 107 VAL A N 1
ATOM 850 C CA . VAL A 1 107 ? -6.673 -10.708 -2.361 1.00 97.00 107 VAL A CA 1
ATOM 851 C C . VAL A 1 107 ? -6.592 -9.457 -3.224 1.00 97.00 107 VAL A C 1
ATOM 853 O O . VAL A 1 107 ? -6.132 -9.551 -4.358 1.00 97.00 107 VAL A O 1
ATOM 856 N N . VAL A 1 108 ? -6.996 -8.286 -2.719 1.00 96.00 108 VAL A N 1
ATOM 857 C CA . VAL A 1 108 ? -7.002 -7.064 -3.536 1.00 96.00 108 VAL A CA 1
ATOM 858 C C . VAL A 1 108 ? -5.585 -6.603 -3.895 1.00 96.00 108 VAL A C 1
ATOM 860 O O . VAL A 1 108 ? -5.340 -6.414 -5.087 1.00 96.00 108 VAL A O 1
ATOM 863 N N . PRO A 1 109 ? -4.621 -6.482 -2.958 1.00 97.44 109 PRO A N 1
ATOM 864 C CA . PRO A 1 109 ? -3.251 -6.113 -3.321 1.00 97.44 109 PRO A CA 1
ATOM 865 C C . PRO A 1 109 ? -2.566 -7.148 -4.219 1.00 97.44 109 PRO A C 1
ATOM 867 O O . PRO A 1 109 ? -1.913 -6.767 -5.189 1.00 97.44 109 PRO A O 1
ATOM 870 N N . LEU A 1 110 ? -2.753 -8.450 -3.961 1.00 98.19 110 LEU A N 1
ATOM 871 C CA . LEU A 1 110 ? -2.195 -9.499 -4.825 1.00 98.19 110 LEU A CA 1
ATOM 872 C C . LEU A 1 110 ? -2.829 -9.499 -6.218 1.00 98.19 110 LEU A C 1
ATOM 874 O O . LEU A 1 110 ? -2.123 -9.668 -7.207 1.00 98.19 110 LEU A O 1
ATOM 878 N N . GLY A 1 111 ? -4.142 -9.288 -6.310 1.00 97.81 111 GLY A N 1
ATOM 879 C CA . GLY A 1 111 ? -4.855 -9.168 -7.578 1.00 97.81 111 GLY A CA 1
ATOM 880 C C . GLY A 1 111 ? -4.389 -7.952 -8.375 1.00 97.81 111 GLY A C 1
ATOM 881 O O . GLY A 1 111 ? -4.115 -8.073 -9.566 1.00 97.81 111 GLY A O 1
ATOM 882 N N . ALA A 1 112 ? -4.216 -6.804 -7.714 1.00 95.81 112 ALA A N 1
ATOM 883 C CA . ALA A 1 112 ? -3.671 -5.599 -8.334 1.00 95.81 112 ALA A CA 1
ATOM 884 C C . ALA A 1 112 ? -2.241 -5.825 -8.851 1.00 95.81 112 ALA A C 1
ATOM 886 O O . ALA A 1 112 ? -1.957 -5.498 -10.003 1.00 95.81 112 ALA A O 1
ATOM 887 N N . ALA A 1 113 ? -1.367 -6.450 -8.052 1.00 97.88 113 ALA A N 1
ATOM 888 C CA . ALA A 1 113 ? -0.012 -6.808 -8.472 1.00 97.88 113 ALA A CA 1
ATOM 889 C C . ALA A 1 113 ? -0.010 -7.804 -9.643 1.00 97.88 113 ALA A C 1
ATOM 891 O O . ALA A 1 113 ? 0.747 -7.632 -10.598 1.00 97.88 113 ALA A O 1
ATOM 892 N N . ALA A 1 114 ? -0.886 -8.813 -9.613 1.00 97.94 1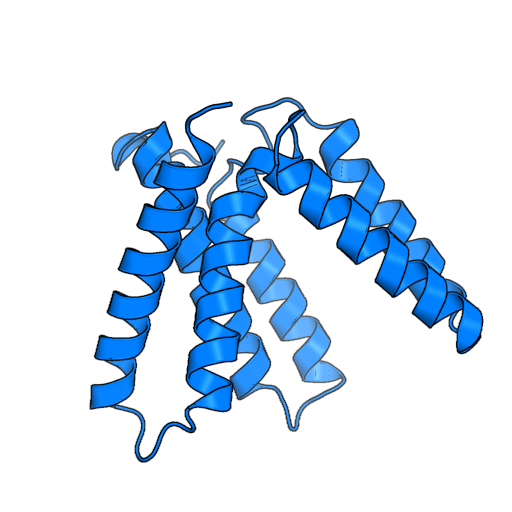14 ALA A N 1
ATOM 893 C CA . ALA A 1 114 ? -1.022 -9.792 -10.684 1.00 97.94 114 ALA A CA 1
ATOM 894 C C . ALA A 1 114 ? -1.465 -9.132 -11.996 1.00 97.94 114 ALA A C 1
ATOM 896 O O . ALA A 1 114 ? -0.796 -9.313 -13.013 1.00 97.94 114 ALA A O 1
ATOM 897 N N . ILE A 1 115 ? -2.525 -8.315 -11.967 1.00 96.62 115 ILE A N 1
ATOM 898 C CA . ILE A 1 115 ? -3.011 -7.568 -13.137 1.00 96.62 115 ILE A CA 1
ATOM 899 C C . ILE A 1 115 ? -1.910 -6.644 -13.662 1.00 96.62 115 ILE A C 1
ATOM 901 O O . ILE A 1 115 ? -1.580 -6.700 -14.844 1.00 96.62 115 ILE A O 1
ATOM 905 N N . ALA A 1 116 ? -1.284 -5.846 -12.792 1.00 95.75 116 ALA A N 1
ATOM 906 C CA . ALA A 1 116 ? -0.199 -4.952 -13.184 1.00 95.75 116 ALA A CA 1
ATOM 907 C C . ALA A 1 116 ? 0.977 -5.718 -13.810 1.00 95.75 116 ALA A C 1
ATOM 909 O O . ALA A 1 116 ? 1.526 -5.269 -14.812 1.00 95.75 116 ALA A O 1
ATOM 910 N N . SER A 1 117 ? 1.317 -6.906 -13.300 1.00 97.25 117 SER A N 1
A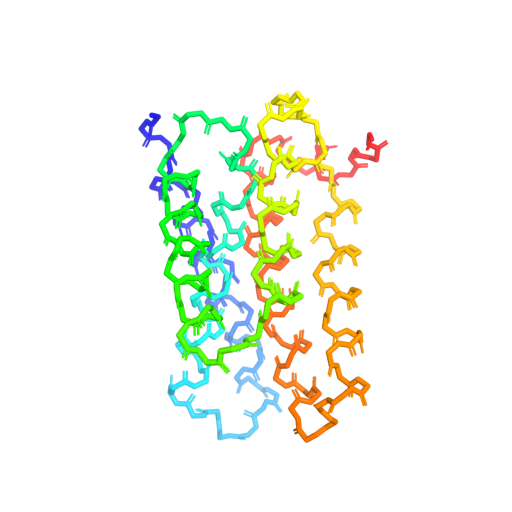TOM 911 C CA . SER A 1 117 ? 2.420 -7.713 -13.832 1.00 97.25 117 SER A CA 1
ATOM 912 C C . SER A 1 117 ? 2.176 -8.274 -15.236 1.00 97.25 117 SER A C 1
ATOM 914 O O . SER A 1 117 ? 3.142 -8.577 -15.932 1.00 97.25 117 SER A O 1
ATOM 916 N N . VAL A 1 118 ? 0.915 -8.381 -15.678 1.00 97.31 118 VAL A N 1
ATOM 917 C CA . VAL A 1 118 ? 0.583 -8.749 -17.066 1.00 97.31 118 VAL A CA 1
ATOM 918 C C . VAL A 1 118 ? 0.965 -7.621 -18.026 1.00 97.31 118 VAL A C 1
ATOM 920 O O . VAL A 1 118 ? 1.509 -7.884 -19.095 1.00 97.31 118 VAL A O 1
ATOM 923 N N . TYR A 1 119 ? 0.727 -6.367 -17.635 1.00 95.50 119 TYR A N 1
ATOM 924 C CA . TYR A 1 119 ? 1.031 -5.190 -18.458 1.00 95.50 119 TYR A CA 1
ATOM 925 C C . TYR A 1 119 ? 2.472 -4.688 -18.290 1.00 95.50 119 TYR A C 1
ATOM 927 O O . TYR A 1 119 ? 3.029 -4.085 -19.204 1.00 95.50 119 TYR A O 1
ATOM 935 N N . LEU A 1 120 ? 3.083 -4.939 -17.129 1.00 96.19 120 LEU A N 1
ATOM 936 C CA . LEU A 1 120 ? 4.416 -4.478 -16.737 1.00 96.19 120 LEU A CA 1
ATOM 937 C C . LEU A 1 120 ? 5.303 -5.660 -16.291 1.00 96.19 120 LEU A C 1
ATOM 939 O O . LEU A 1 120 ? 5.760 -5.698 -15.144 1.00 96.19 120 LEU A O 1
ATOM 943 N N . PRO A 1 121 ? 5.582 -6.638 -17.175 1.00 95.81 121 PRO A N 1
ATOM 944 C CA . PRO A 1 121 ? 6.238 -7.893 -16.795 1.00 95.81 121 PRO A CA 1
ATOM 945 C C . PRO A 1 121 ? 7.654 -7.704 -16.240 1.00 95.81 121 PRO A C 1
ATOM 947 O O . PRO A 1 121 ? 8.068 -8.456 -15.359 1.00 95.81 121 PRO A O 1
ATOM 950 N N . VAL A 1 122 ? 8.375 -6.669 -16.688 1.00 96.75 122 VAL A N 1
ATOM 951 C CA . VAL A 1 122 ? 9.722 -6.327 -16.190 1.00 96.75 122 VAL A CA 1
ATOM 952 C C . VAL A 1 122 ? 9.703 -5.982 -14.694 1.00 96.75 122 VAL A C 1
ATOM 954 O O . VAL A 1 122 ? 10.663 -6.265 -13.984 1.00 96.75 122 VAL A O 1
ATOM 957 N N . TYR A 1 123 ? 8.590 -5.441 -14.190 1.00 95.62 123 TYR A N 1
ATOM 958 C CA . TYR A 1 123 ? 8.432 -5.040 -12.790 1.00 95.62 123 TYR A CA 1
ATOM 959 C C . TYR A 1 123 ? 7.716 -6.090 -11.934 1.00 95.62 123 TYR A C 1
ATOM 961 O O . TYR A 1 123 ? 7.423 -5.831 -10.769 1.00 95.62 123 TYR A O 1
ATOM 969 N N . ARG A 1 124 ? 7.450 -7.291 -12.467 1.00 95.69 124 ARG A N 1
ATOM 970 C CA . ARG A 1 124 ? 6.661 -8.330 -11.786 1.00 95.69 124 ARG A CA 1
ATOM 971 C C . ARG A 1 124 ? 7.135 -8.604 -10.359 1.00 95.69 124 ARG A C 1
ATOM 973 O O . ARG A 1 124 ? 6.315 -8.604 -9.449 1.00 95.69 124 ARG A O 1
ATOM 980 N N . CYS A 1 125 ? 8.433 -8.824 -10.152 1.00 93.44 125 CYS A N 1
ATOM 981 C CA . CYS A 1 125 ? 8.962 -9.100 -8.815 1.00 93.44 125 CYS A CA 1
ATOM 982 C C . CYS A 1 125 ? 8.724 -7.930 -7.851 1.00 93.44 125 CYS A C 1
ATOM 984 O O . CYS A 1 125 ? 8.271 -8.167 -6.736 1.00 93.44 125 CYS A O 1
ATOM 986 N N . PHE A 1 126 ? 8.969 -6.690 -8.290 1.00 94.06 126 PHE A N 1
ATOM 987 C CA . PHE A 1 126 ? 8.740 -5.489 -7.479 1.00 94.06 126 PHE A CA 1
ATOM 988 C C . PHE A 1 126 ? 7.276 -5.386 -7.050 1.00 94.06 126 PHE A C 1
ATOM 990 O O . PHE A 1 126 ? 7.005 -5.349 -5.858 1.00 94.06 126 PHE A O 1
ATOM 997 N N . LEU A 1 127 ? 6.341 -5.522 -7.994 1.00 97.00 127 LEU A N 1
ATOM 998 C CA . LEU A 1 127 ? 4.900 -5.447 -7.726 1.00 97.00 127 LEU A CA 1
ATOM 999 C C . LEU A 1 127 ? 4.431 -6.457 -6.665 1.00 97.00 127 LEU A C 1
ATOM 1001 O O . LEU A 1 127 ? 3.609 -6.131 -5.809 1.00 97.00 127 LEU A O 1
ATOM 1005 N N . PHE A 1 128 ? 4.942 -7.692 -6.708 1.00 97.62 128 PHE A N 1
ATOM 1006 C CA . PHE A 1 128 ? 4.591 -8.710 -5.714 1.00 97.62 128 PHE A CA 1
ATOM 1007 C C . PHE A 1 128 ? 5.244 -8.462 -4.350 1.00 97.62 128 PHE A C 1
ATOM 1009 O O . PHE A 1 128 ? 4.613 -8.746 -3.331 1.00 97.62 128 PHE A O 1
ATOM 1016 N N . TYR A 1 129 ? 6.462 -7.914 -4.304 1.00 96.75 129 TYR A N 1
ATOM 1017 C CA . TYR A 1 129 ? 7.067 -7.502 -3.038 1.00 96.75 129 TYR A CA 1
ATOM 1018 C C . TYR A 1 129 ? 6.339 -6.298 -2.433 1.00 96.75 129 TYR A C 1
ATOM 1020 O O . TYR A 1 129 ? 6.004 -6.348 -1.252 1.00 96.75 129 TYR A O 1
ATOM 1028 N N . ASP A 1 130 ? 5.985 -5.286 -3.223 1.00 97.69 130 ASP A N 1
ATOM 1029 C CA . ASP A 1 130 ? 5.207 -4.132 -2.757 1.00 97.69 130 ASP A CA 1
ATOM 1030 C C . ASP A 1 130 ? 3.875 -4.583 -2.150 1.00 97.69 130 ASP A C 1
ATOM 1032 O O . ASP A 1 130 ? 3.511 -4.170 -1.045 1.00 97.69 130 ASP A O 1
ATOM 1036 N N . ALA A 1 131 ? 3.180 -5.505 -2.829 1.00 98.31 131 ALA A N 1
ATOM 1037 C CA . ALA A 1 131 ? 1.963 -6.118 -2.313 1.00 98.31 131 ALA A CA 1
ATOM 1038 C C . ALA A 1 131 ? 2.220 -6.895 -1.013 1.00 98.31 131 ALA A C 1
ATOM 1040 O O . ALA A 1 131 ? 1.462 -6.739 -0.060 1.00 98.31 131 ALA A O 1
ATOM 1041 N N . ALA A 1 132 ? 3.286 -7.696 -0.929 1.00 98.19 132 ALA A N 1
ATOM 1042 C CA . ALA A 1 132 ? 3.617 -8.454 0.278 1.00 98.19 132 ALA A CA 1
ATOM 1043 C C . ALA A 1 132 ? 3.897 -7.541 1.484 1.00 98.19 132 ALA A C 1
ATOM 1045 O O . ALA A 1 132 ? 3.366 -7.776 2.571 1.00 98.19 132 ALA A O 1
ATOM 1046 N N . PHE A 1 133 ? 4.677 -6.475 1.294 1.00 98.56 133 PHE A N 1
ATOM 1047 C CA . PHE A 1 133 ? 4.957 -5.500 2.346 1.00 98.56 133 PHE A CA 1
ATOM 1048 C C . PHE A 1 133 ? 3.699 -4.743 2.764 1.00 98.56 133 PHE A C 1
ATOM 1050 O O . PHE A 1 133 ? 3.435 -4.614 3.960 1.00 98.56 133 PHE A O 1
ATOM 1057 N N . PHE A 1 134 ? 2.882 -4.313 1.801 1.00 98.62 134 PHE A N 1
ATOM 1058 C CA . PHE A 1 134 ? 1.587 -3.701 2.078 1.00 98.62 134 PHE A CA 1
ATOM 1059 C C . PHE A 1 134 ? 0.680 -4.627 2.900 1.00 98.62 134 PHE A C 1
ATOM 1061 O O . PHE A 1 134 ? 0.116 -4.203 3.909 1.00 98.62 134 PHE A O 1
ATOM 1068 N N . ILE A 1 135 ? 0.581 -5.904 2.521 1.00 98.44 135 ILE A N 1
ATOM 1069 C CA . ILE A 1 135 ? -0.218 -6.910 3.229 1.00 98.44 135 ILE A CA 1
ATOM 1070 C C . ILE A 1 135 ? 0.282 -7.081 4.659 1.00 98.44 135 ILE A C 1
ATOM 1072 O O . ILE A 1 135 ? -0.517 -7.017 5.586 1.00 98.44 135 ILE A O 1
ATOM 1076 N N . VAL A 1 136 ? 1.588 -7.253 4.870 1.00 98.06 136 VAL A N 1
ATOM 1077 C CA . VAL A 1 136 ? 2.154 -7.402 6.220 1.00 98.06 136 VAL A CA 1
ATOM 1078 C C . VAL A 1 136 ? 1.868 -6.169 7.082 1.00 98.06 136 VAL A C 1
ATOM 1080 O O . VAL A 1 136 ? 1.452 -6.309 8.235 1.00 98.06 136 VAL A O 1
ATOM 1083 N N . GLY A 1 137 ? 1.975 -4.972 6.503 1.00 98.00 137 GLY A N 1
ATOM 1084 C CA . GLY A 1 137 ? 1.544 -3.731 7.138 1.00 98.00 137 GLY A CA 1
ATOM 1085 C C . GLY A 1 137 ? 0.069 -3.754 7.545 1.00 98.00 137 GLY A C 1
ATOM 1086 O O . GLY A 1 137 ? -0.258 -3.490 8.703 1.00 98.00 137 GLY A O 1
ATOM 1087 N N . ALA A 1 138 ? -0.827 -4.130 6.633 1.00 97.06 138 ALA A N 1
ATOM 1088 C CA . ALA A 1 138 ? -2.265 -4.197 6.889 1.00 97.06 138 ALA A CA 1
ATOM 1089 C C . ALA A 1 138 ? -2.638 -5.272 7.927 1.00 97.06 138 ALA A C 1
ATOM 1091 O O . ALA A 1 138 ? -3.464 -5.037 8.808 1.00 97.06 138 ALA A O 1
ATOM 1092 N N . LEU A 1 139 ? -1.983 -6.435 7.899 1.00 96.19 139 LEU A N 1
ATOM 1093 C CA .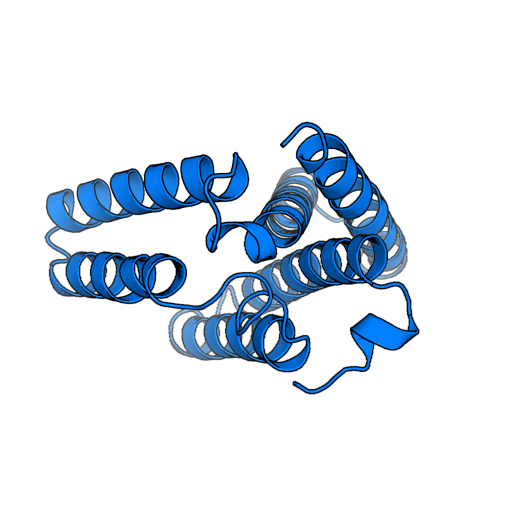 LEU A 1 139 ? -2.174 -7.489 8.898 1.00 96.19 139 LEU A CA 1
ATOM 1094 C C . LEU A 1 139 ? -1.684 -7.052 10.283 1.00 96.19 139 LEU A C 1
ATOM 1096 O O . LEU A 1 139 ? -2.312 -7.404 11.281 1.00 96.19 139 LEU A O 1
ATOM 1100 N N . SER A 1 140 ? -0.615 -6.249 10.360 1.00 96.50 140 SER A N 1
ATOM 1101 C CA . SER A 1 140 ? -0.160 -5.675 11.633 1.00 96.50 140 SER A CA 1
ATOM 1102 C C . SER A 1 140 ? -1.226 -4.768 12.257 1.00 96.50 140 SER A C 1
ATOM 1104 O O . SER A 1 140 ? -1.448 -4.831 13.464 1.00 96.50 140 SER A O 1
ATOM 1106 N N . HIS A 1 141 ? -1.957 -4.004 11.437 1.00 94.81 141 HIS A N 1
ATOM 1107 C CA . HIS A 1 141 ? -3.078 -3.191 11.897 1.00 94.81 141 HIS A CA 1
ATOM 1108 C C . HIS A 1 141 ? -4.185 -4.068 12.500 1.00 94.81 141 HIS A C 1
ATOM 1110 O O . HIS A 1 141 ? -4.571 -3.861 13.648 1.00 94.81 141 HIS A O 1
ATOM 1116 N N . LEU A 1 142 ? -4.652 -5.085 11.767 1.00 93.56 142 LEU A N 1
ATOM 1117 C CA . LEU A 1 142 ? -5.704 -6.000 12.239 1.00 93.56 142 LEU A CA 1
ATOM 1118 C C . LEU A 1 142 ? -5.296 -6.750 13.510 1.00 93.56 142 LEU A C 1
ATOM 1120 O O . LEU A 1 142 ? -6.123 -6.964 14.398 1.00 93.56 142 LEU A O 1
ATOM 1124 N N . LEU A 1 143 ? -4.025 -7.147 13.607 1.00 94.19 143 LEU A N 1
ATOM 1125 C CA . LEU A 1 143 ? -3.488 -7.806 14.791 1.00 94.19 143 LEU A CA 1
ATOM 1126 C C . LEU A 1 143 ? -3.545 -6.886 16.016 1.00 94.19 143 LEU A C 1
ATOM 1128 O O . LEU A 1 143 ? -3.884 -7.350 17.101 1.00 94.19 143 LEU A O 1
ATOM 1132 N N . MET A 1 144 ? -3.247 -5.597 15.854 1.00 92.62 144 MET A N 1
ATOM 1133 C CA . MET A 1 144 ? -3.339 -4.620 16.942 1.00 92.62 144 MET A CA 1
ATOM 1134 C C . MET A 1 144 ? -4.789 -4.330 17.342 1.00 92.62 144 MET A C 1
ATOM 1136 O O . MET A 1 144 ? -5.068 -4.180 18.529 1.00 92.62 144 MET A O 1
ATOM 1140 N N . ASP A 1 145 ? -5.706 -4.297 16.374 1.00 91.00 145 ASP A N 1
ATOM 1141 C CA . ASP A 1 145 ? -7.116 -3.984 16.619 1.00 91.00 145 ASP A CA 1
ATOM 1142 C C . ASP A 1 145 ? -7.905 -5.151 17.227 1.00 91.00 145 ASP A C 1
ATOM 1144 O O . ASP A 1 145 ? -8.810 -4.942 18.040 1.00 91.00 145 ASP A O 1
ATOM 1148 N N . PHE A 1 146 ? -7.576 -6.390 16.846 1.00 90.00 146 PHE A N 1
ATOM 1149 C CA . PHE A 1 146 ? -8.391 -7.560 17.185 1.00 90.00 146 PHE A CA 1
ATOM 1150 C C . PHE A 1 146 ? -7.614 -8.769 17.730 1.00 90.00 146 PHE A C 1
ATOM 1152 O O . PHE A 1 146 ? -8.228 -9.778 18.100 1.00 90.00 146 PHE A O 1
ATOM 1159 N N . GLY A 1 147 ? -6.282 -8.718 17.768 1.00 89.12 147 GLY A N 1
ATOM 1160 C CA . GLY A 1 147 ? -5.437 -9.861 18.115 1.00 89.12 147 GLY A CA 1
ATOM 1161 C C . GLY A 1 147 ? -5.526 -11.018 17.107 1.00 89.12 147 GLY A C 1
ATOM 1162 O O . GLY A 1 147 ? -6.209 -10.955 16.083 1.00 89.12 147 GLY A O 1
ATOM 1163 N N . PHE A 1 148 ? -4.855 -12.133 17.412 1.00 84.44 148 PHE A N 1
ATOM 1164 C CA . PHE A 1 148 ? -4.779 -13.300 16.515 1.00 84.44 148 PHE A CA 1
ATOM 1165 C C . PHE A 1 148 ? -6.147 -13.904 16.160 1.00 84.44 148 PHE A C 1
ATOM 1167 O O . PHE A 1 148 ? -6.360 -14.348 15.034 1.00 84.44 148 PHE A O 1
ATOM 1174 N N . LYS A 1 149 ? -7.102 -13.892 17.100 1.00 77.25 149 LYS A N 1
ATOM 1175 C CA . LYS A 1 149 ? -8.465 -14.397 16.859 1.00 77.25 149 LYS A CA 1
ATOM 1176 C C . LYS A 1 149 ? -9.226 -13.546 15.839 1.00 77.25 149 LYS A C 1
ATOM 1178 O O . LYS A 1 149 ? -10.070 -14.073 15.122 1.00 77.25 149 LYS A O 1
ATOM 1183 N N . GLY A 1 150 ? -8.942 -12.246 15.774 1.00 71.56 150 GLY A N 1
ATOM 1184 C CA . GLY A 1 150 ? -9.555 -11.353 14.799 1.00 71.56 150 GLY A CA 1
ATOM 1185 C C . GLY A 1 150 ? -8.929 -11.430 13.414 1.00 71.56 150 GLY A C 1
ATOM 1186 O O . GLY A 1 150 ? -9.651 -11.303 12.434 1.00 71.56 150 GLY A O 1
ATOM 1187 N N . LEU A 1 151 ? -7.633 -11.738 13.316 1.00 76.56 151 LEU A N 1
ATOM 1188 C CA . LEU A 1 151 ? -6.963 -11.948 12.027 1.00 76.56 151 LEU A CA 1
ATOM 1189 C C . LEU A 1 151 ? -7.587 -13.109 11.231 1.00 76.56 151 LEU A C 1
ATOM 1191 O O . LEU A 1 151 ? -7.668 -13.061 10.008 1.00 76.56 151 LEU A O 1
ATOM 1195 N N . MET A 1 152 ? -8.068 -14.139 11.931 1.00 74.62 152 MET A N 1
ATOM 1196 C CA . MET A 1 152 ? -8.721 -15.309 11.332 1.00 74.62 152 MET A CA 1
ATOM 1197 C C . MET A 1 152 ? -10.225 -15.120 11.081 1.00 74.62 152 MET A C 1
ATOM 1199 O O . MET A 1 152 ? -10.886 -16.036 10.591 1.00 74.62 152 MET A O 1
ATOM 1203 N N . ARG A 1 153 ? -10.805 -13.956 11.409 1.00 67.62 153 ARG A N 1
ATOM 1204 C CA . ARG A 1 153 ? -12.217 -13.690 11.116 1.00 67.62 153 ARG A CA 1
ATOM 1205 C C . ARG A 1 153 ? -12.386 -13.412 9.622 1.00 67.62 153 ARG A C 1
ATOM 1207 O O . ARG A 1 153 ? -12.178 -12.298 9.154 1.00 67.62 153 ARG A O 1
ATOM 1214 N N . MET A 1 154 ? -12.827 -14.431 8.889 1.00 57.50 154 MET A N 1
ATOM 1215 C CA . MET A 1 154 ? -13.417 -14.281 7.558 1.00 57.50 154 MET A CA 1
ATOM 1216 C C . MET A 1 154 ? -14.827 -13.699 7.729 1.00 57.50 154 MET A C 1
ATOM 1218 O O . MET A 1 154 ? -15.802 -14.441 7.816 1.00 57.50 154 MET A O 1
ATOM 1222 N N . ARG A 1 155 ? -14.930 -12.383 7.921 1.00 58.16 155 ARG A N 1
ATOM 1223 C CA . ARG A 1 155 ? -16.207 -11.669 7.799 1.00 58.16 155 ARG A CA 1
ATOM 1224 C C . ARG A 1 155 ? -16.367 -11.107 6.396 1.00 58.16 155 ARG A C 1
ATOM 1226 O O . ARG A 1 155 ? -15.329 -10.809 5.758 1.00 58.16 155 ARG A O 1
#

pLDDT: mean 92.66, std 8.57, range [48.47, 98.62]

Foldseek 3Di:
DVCLVVLLVLLQVLLVVVVVVVPVVDPPDDPVLSVLLSVLSSLLSLQLCCLDPDVNVVVLVVVLVVQLVVCVVVVVNVSNVVSVVVNCVSPPDDRCPQSLALCNLLCVQVVVLVVVCVVVVVCSVSSVSSSVSSSSSNLSNNCVVPNPVSSPDRD

Sequence (155 aa):
MPLYKGHLLGGFVSGVSLLFLLSKTVYSLPAITALEWLLCALAGSLFPDVDTKSKGQKYFYWLIGVLMLLSLYKGHLYCAVYLVLFSILPLIVRHRGLFHCTWFLIVVPLGAAAIASVYLPVYRCFLFYDAAFFIVGALSHLLMDFGFKGLMRMR

Secondary structure (DSSP, 8-state):
-TTHHHHHHHHHHHHHHHHHHHHTTSSS--HHHHHHHHHHHHHHHHGGGGGSSSHHHHHHHHHHHHHHHHHHHTT-HHHHHHHHHHHHHHHHSPTTSGGG-HHHHHHHHHHHHHHHHHH-GGGHHHHHHHHHHHHHHHHHHHHHHHHHHHHT---